Protein AF-A0A8S3XCN4-F1 (afdb_monomer)

Radius of gyration: 28.78 Å; Cα contacts (8 Å, |Δi|>4): 29; chains: 1; bounding box: 57×19×89 Å

pLDDT: mean 78.99, std 8.7, range [54.0, 92.56]

Organism: Parnassius apollo (NCBI:txid110799)

Secondary structure (DSSP, 8-state):
-HHHHHHHHHHHHHHHHHHHHHHHHHHHHHHHHHHHHHHHHHHHHHHHHHHHHHHHHHHHHHHHHHHHHS-GGGS-HHHHHHHHHHHHHHTS----EETTTEE--HHHHHHHHHHHHHHHHHHHHTT-

Structure (mmCIF, N/CA/C/O backbone):
data_AF-A0A8S3XCN4-F1
#
_entry.id   AF-A0A8S3XCN4-F1
#
loop_
_atom_site.group_PDB
_atom_site.id
_atom_site.type_symbol
_atom_site.label_atom_id
_atom_site.label_alt_id
_atom_site.label_comp_id
_atom_site.label_asym_id
_atom_site.label_entity_id
_atom_site.label_seq_id
_atom_site.pdbx_PDB_ins_code
_atom_site.Cartn_x
_atom_site.Cartn_y
_atom_site.Cartn_z
_atom_site.occupancy
_atom_site.B_iso_or_equiv
_atom_site.auth_seq_id
_atom_site.auth_comp_id
_atom_site.auth_asym_id
_atom_site.auth_atom_id
_atom_site.pdbx_PDB_model_num
ATOM 1 N N . MET A 1 1 ? 19.667 -7.696 -53.630 1.00 67.88 1 MET A N 1
ATOM 2 C CA . MET A 1 1 ? 20.561 -8.521 -52.783 1.00 67.88 1 MET A CA 1
ATOM 3 C C . MET A 1 1 ? 21.459 -7.719 -51.824 1.00 67.88 1 MET A C 1
ATOM 5 O O . MET A 1 1 ? 21.141 -7.677 -50.645 1.00 67.88 1 MET A O 1
ATOM 9 N N . ARG A 1 2 ? 22.541 -7.030 -52.249 1.00 77.81 2 ARG A N 1
ATOM 10 C CA . ARG A 1 2 ? 23.407 -6.259 -51.307 1.00 77.81 2 ARG A CA 1
ATOM 11 C C . ARG A 1 2 ? 22.731 -5.029 -50.678 1.00 77.81 2 ARG A C 1
ATOM 13 O O . ARG A 1 2 ? 23.085 -4.648 -49.566 1.00 77.81 2 ARG A O 1
ATOM 20 N N . SER A 1 3 ? 21.808 -4.383 -51.389 1.00 84.94 3 SER A N 1
ATOM 21 C CA . SER A 1 3 ? 21.025 -3.242 -50.890 1.00 84.94 3 SER A CA 1
ATOM 22 C C . SER A 1 3 ? 19.989 -3.677 -49.849 1.00 84.94 3 SER A C 1
ATOM 24 O O . SER A 1 3 ? 19.935 -3.096 -48.772 1.00 84.94 3 SER A O 1
ATOM 26 N N . GLU A 1 4 ? 19.246 -4.747 -50.132 1.00 89.00 4 GLU A N 1
ATOM 27 C CA . GLU A 1 4 ? 18.243 -5.333 -49.227 1.00 89.00 4 GLU A CA 1
ATOM 28 C C . GLU A 1 4 ? 18.867 -5.827 -47.921 1.00 89.00 4 GLU A C 1
ATOM 30 O O . GLU A 1 4 ? 18.367 -5.510 -46.846 1.00 89.00 4 GLU A O 1
ATOM 35 N N . PHE A 1 5 ? 20.015 -6.509 -47.991 1.00 91.38 5 PHE A N 1
ATOM 36 C CA . PHE A 1 5 ? 20.750 -6.924 -46.794 1.00 91.38 5 PHE A CA 1
ATOM 37 C C . PHE A 1 5 ? 21.156 -5.722 -45.926 1.00 91.38 5 PHE A C 1
ATOM 39 O O . PHE A 1 5 ? 21.030 -5.749 -44.704 1.00 91.38 5 PHE A O 1
ATOM 46 N N . ARG A 1 6 ? 21.587 -4.623 -46.557 1.00 90.38 6 ARG A N 1
ATOM 47 C CA . ARG A 1 6 ? 21.986 -3.399 -45.852 1.00 90.38 6 ARG A CA 1
ATOM 48 C C . ARG A 1 6 ? 20.803 -2.723 -45.152 1.00 90.38 6 ARG A C 1
ATOM 50 O O . ARG A 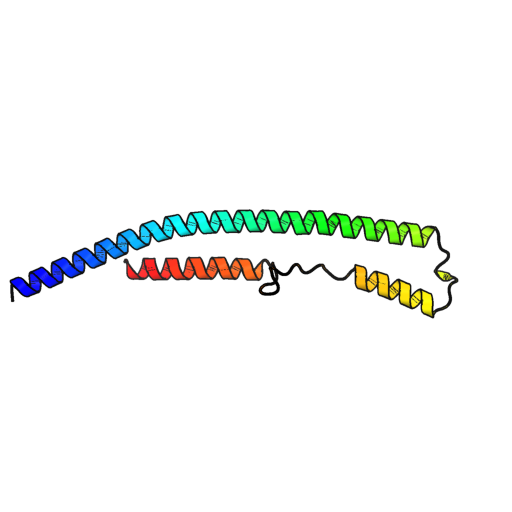1 6 ? 20.979 -2.191 -44.060 1.00 90.38 6 ARG A O 1
ATOM 57 N N . GLU A 1 7 ? 19.614 -2.765 -45.749 1.00 92.56 7 GLU A N 1
ATOM 58 C CA . GLU A 1 7 ? 18.389 -2.245 -45.132 1.00 92.56 7 GLU A CA 1
ATOM 59 C C . GLU A 1 7 ? 17.904 -3.119 -43.969 1.00 92.56 7 GLU A C 1
ATOM 61 O O . GLU A 1 7 ? 17.528 -2.581 -42.928 1.00 92.56 7 GLU A O 1
ATOM 66 N N . ILE A 1 8 ? 18.007 -4.449 -44.077 1.00 91.50 8 ILE A N 1
ATOM 67 C CA . ILE A 1 8 ? 17.706 -5.371 -42.968 1.00 91.50 8 ILE A CA 1
ATOM 68 C C . ILE A 1 8 ? 18.630 -5.093 -41.777 1.00 91.50 8 ILE A C 1
ATOM 70 O O . ILE A 1 8 ? 18.155 -4.921 -40.655 1.00 91.50 8 ILE A O 1
ATOM 74 N N . VAL A 1 9 ? 19.937 -4.958 -42.020 1.00 92.31 9 VAL A N 1
ATOM 75 C CA . VAL A 1 9 ? 20.923 -4.667 -40.968 1.00 92.31 9 VAL A CA 1
ATOM 76 C C . VAL A 1 9 ? 20.675 -3.296 -40.328 1.00 92.31 9 VAL A C 1
ATOM 78 O O . VAL A 1 9 ? 20.698 -3.180 -39.104 1.00 92.31 9 VAL A O 1
ATOM 81 N N . LYS A 1 10 ? 20.363 -2.253 -41.113 1.00 92.50 10 LYS A N 1
ATOM 82 C CA . LYS A 1 10 ? 19.981 -0.940 -40.559 1.00 92.50 10 LYS A CA 1
ATOM 83 C C . LYS A 1 10 ? 18.718 -1.022 -39.708 1.00 92.50 10 LYS A C 1
ATOM 85 O O . LYS A 1 10 ? 18.657 -0.385 -38.658 1.00 92.50 10 LYS A O 1
ATOM 90 N N . LYS A 1 11 ? 17.710 -1.777 -40.150 1.00 91.56 11 LYS A N 1
ATOM 91 C CA . LYS A 1 11 ? 16.454 -1.954 -39.415 1.00 91.56 11 LYS A CA 1
ATOM 92 C C . LYS A 1 11 ? 16.693 -2.689 -38.097 1.00 91.56 11 LYS A C 1
ATOM 94 O O . LYS A 1 11 ? 16.207 -2.238 -37.067 1.00 91.56 11 LYS A O 1
ATOM 99 N N . HIS A 1 12 ? 17.508 -3.740 -38.116 1.00 89.69 12 HIS A N 1
ATOM 100 C CA . HIS A 1 12 ? 17.886 -4.491 -36.923 1.00 89.69 12 HIS A CA 1
ATOM 101 C C . HIS A 1 12 ? 18.688 -3.629 -35.933 1.00 89.69 12 HIS A C 1
ATOM 103 O O . HIS A 1 12 ? 18.348 -3.569 -34.756 1.00 89.69 12 HIS A O 1
ATOM 109 N N . MET A 1 13 ? 19.664 -2.845 -36.411 1.00 85.62 13 MET A N 1
ATOM 110 C CA . MET A 1 13 ? 20.398 -1.894 -35.564 1.00 85.62 13 MET A CA 1
ATOM 111 C C . MET A 1 13 ? 19.495 -0.807 -34.958 1.00 85.62 13 MET A C 1
ATOM 113 O O . MET A 1 13 ? 19.696 -0.417 -33.809 1.00 85.62 13 MET A O 1
ATOM 117 N N . ARG A 1 14 ? 18.485 -0.321 -35.697 1.00 89.19 14 ARG A N 1
ATOM 118 C CA . ARG A 1 14 ? 17.493 0.631 -35.163 1.00 89.19 14 ARG A CA 1
ATOM 119 C C . ARG A 1 14 ? 16.617 -0.003 -34.084 1.00 89.19 14 ARG A C 1
ATOM 121 O O . ARG A 1 14 ? 16.384 0.636 -33.066 1.00 89.19 14 ARG A O 1
ATOM 128 N N . LEU A 1 15 ? 16.168 -1.243 -34.285 1.00 86.50 15 LEU A N 1
ATOM 129 C CA . LEU A 1 15 ? 15.378 -1.978 -33.294 1.00 86.50 15 LEU A CA 1
ATOM 130 C C . LEU A 1 15 ? 16.177 -2.222 -32.012 1.00 86.50 15 LEU A C 1
ATOM 132 O O . LEU A 1 15 ? 15.686 -1.895 -30.937 1.00 86.50 15 LEU A O 1
ATOM 136 N N . MET A 1 16 ? 17.428 -2.680 -32.120 1.00 85.69 16 MET A N 1
ATOM 137 C CA . MET A 1 16 ? 18.294 -2.863 -30.950 1.00 85.69 16 MET A CA 1
ATOM 138 C C . MET A 1 16 ? 18.542 -1.553 -30.199 1.00 85.69 16 MET A C 1
ATOM 140 O O . MET A 1 16 ? 18.515 -1.525 -28.971 1.00 85.69 16 MET A O 1
ATOM 144 N N . ARG A 1 17 ? 18.750 -0.442 -30.919 1.00 86.44 17 ARG A N 1
ATOM 145 C CA . ARG A 1 17 ? 18.907 0.876 -30.293 1.00 86.44 17 ARG A CA 1
ATOM 146 C C . ARG A 1 17 ? 17.639 1.306 -29.551 1.00 86.44 17 ARG A C 1
ATOM 148 O O . ARG A 1 17 ? 17.745 1.758 -28.418 1.00 86.44 17 ARG A O 1
ATOM 155 N N . ASN A 1 18 ? 16.466 1.153 -30.163 1.00 85.44 18 ASN A N 1
ATOM 156 C CA . ASN A 1 18 ? 15.195 1.501 -29.526 1.00 85.44 18 ASN A CA 1
ATOM 157 C C . ASN A 1 18 ? 14.914 0.622 -28.299 1.00 85.44 18 ASN A C 1
ATOM 159 O O . ASN A 1 18 ? 14.456 1.143 -27.291 1.00 85.44 18 ASN A O 1
ATOM 163 N N . SER A 1 19 ? 15.237 -0.673 -28.365 1.00 84.06 19 SER A N 1
ATOM 164 C CA . SER A 1 19 ? 15.081 -1.614 -27.249 1.00 84.06 19 SER A CA 1
ATOM 165 C C . SER A 1 19 ? 15.936 -1.214 -26.042 1.00 84.06 19 SER A C 1
ATOM 167 O O . SER A 1 19 ? 15.434 -1.087 -24.929 1.00 84.06 19 SER A O 1
ATOM 169 N N . LYS A 1 20 ? 17.212 -0.873 -26.277 1.00 83.38 20 LYS A N 1
ATOM 170 C CA . LYS A 1 20 ? 18.107 -0.378 -25.219 1.00 83.38 20 LYS A CA 1
ATOM 171 C C . LYS A 1 20 ? 17.613 0.923 -24.591 1.00 83.38 20 LYS A C 1
ATOM 173 O O . LYS A 1 20 ? 17.633 1.050 -23.374 1.00 83.38 20 LYS A O 1
ATOM 178 N N . GLN A 1 21 ? 17.145 1.875 -25.403 1.00 86.75 21 GLN A N 1
ATOM 179 C CA . GLN A 1 21 ? 16.581 3.124 -24.877 1.00 86.75 21 GLN A CA 1
ATOM 180 C C . GLN A 1 21 ? 15.305 2.881 -24.061 1.00 86.75 21 GLN A C 1
ATOM 182 O O . GLN A 1 21 ? 15.116 3.526 -23.035 1.00 86.75 21 GLN A O 1
ATOM 187 N N . LEU A 1 22 ? 14.453 1.946 -24.490 1.00 84.62 22 LEU A N 1
ATOM 188 C CA . LEU A 1 22 ? 13.253 1.556 -23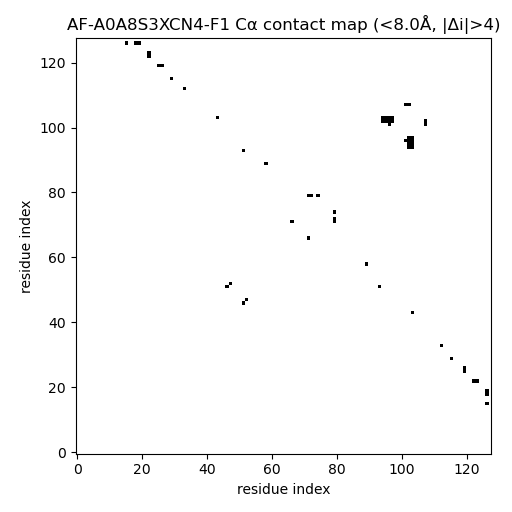.754 1.00 84.62 22 LEU A CA 1
ATOM 189 C C . LEU A 1 22 ? 13.606 0.966 -22.380 1.00 84.62 22 LEU A C 1
ATOM 191 O O . LEU A 1 22 ? 12.992 1.356 -21.393 1.00 84.62 22 LEU A O 1
ATOM 195 N N . SER A 1 23 ? 14.615 0.088 -22.311 1.00 82.12 23 SER A N 1
ATOM 196 C CA . SER A 1 23 ? 15.067 -0.531 -21.055 1.00 82.12 23 SER A CA 1
ATOM 197 C C . SER A 1 23 ? 15.532 0.510 -20.038 1.00 82.12 23 SER A C 1
ATOM 199 O O . SER A 1 23 ? 15.068 0.510 -18.903 1.00 82.12 23 SER A O 1
ATOM 201 N N . THR A 1 24 ? 16.375 1.459 -20.458 1.00 83.75 24 THR A N 1
ATOM 202 C CA . THR A 1 24 ? 16.878 2.520 -19.569 1.00 83.75 24 THR A CA 1
ATOM 203 C C . THR A 1 24 ? 15.751 3.407 -19.037 1.00 83.75 24 THR A C 1
ATOM 205 O O . THR A 1 24 ? 15.708 3.707 -17.848 1.00 83.75 24 THR A O 1
ATOM 208 N N . ILE A 1 25 ? 14.797 3.791 -19.894 1.00 86.12 25 ILE A N 1
ATOM 209 C CA . ILE A 1 25 ? 13.638 4.592 -19.470 1.00 86.12 25 ILE A CA 1
ATOM 210 C C . ILE A 1 25 ? 12.769 3.805 -18.480 1.00 86.12 25 ILE A C 1
ATOM 212 O O . ILE A 1 25 ? 12.258 4.373 -17.515 1.00 86.12 25 ILE A O 1
ATOM 216 N N . PHE A 1 26 ? 12.593 2.502 -18.709 1.00 83.44 26 PHE A N 1
ATOM 217 C CA . PHE A 1 26 ? 11.783 1.656 -17.841 1.00 83.44 26 PHE A CA 1
ATOM 218 C C . PHE A 1 26 ? 12.420 1.470 -16.458 1.00 83.44 26 PHE A C 1
ATOM 220 O O . PHE A 1 26 ? 11.704 1.516 -15.462 1.00 83.44 26 PHE A O 1
ATOM 227 N N . GLU A 1 27 ? 13.744 1.321 -16.374 1.00 82.88 27 GLU A N 1
ATOM 228 C CA . GLU A 1 27 ? 14.479 1.255 -15.102 1.00 82.88 27 GLU A CA 1
ATOM 229 C C . GLU A 1 27 ? 14.302 2.530 -14.266 1.00 82.88 27 GLU A C 1
ATOM 231 O O . GLU A 1 27 ? 13.951 2.455 -13.086 1.00 82.88 27 GLU A O 1
ATOM 236 N N . GLU A 1 28 ? 14.478 3.706 -14.877 1.00 85.81 28 GLU A N 1
ATOM 237 C CA . GLU A 1 28 ? 14.279 4.996 -14.202 1.00 85.81 28 GLU A CA 1
ATOM 238 C C . GLU A 1 28 ? 12.829 5.168 -13.730 1.00 85.81 28 GLU A C 1
ATOM 240 O O . GLU A 1 28 ? 12.576 5.546 -12.582 1.00 85.81 28 GLU A O 1
ATOM 245 N N . PHE A 1 29 ? 11.862 4.836 -14.589 1.00 85.62 29 PHE A N 1
ATOM 246 C CA . PHE A 1 29 ? 10.443 4.897 -14.253 1.00 85.62 29 PHE A CA 1
ATOM 247 C C . PHE A 1 29 ? 10.075 3.932 -13.119 1.00 85.62 29 PHE A C 1
ATOM 249 O O . PHE A 1 29 ? 9.357 4.319 -12.199 1.00 85.62 29 PHE A O 1
ATOM 256 N N . PHE A 1 30 ? 10.598 2.703 -13.140 1.00 83.81 30 PHE A N 1
ATOM 257 C CA . PHE A 1 30 ? 10.353 1.700 -12.105 1.00 83.81 30 PHE A CA 1
ATOM 258 C C . PHE A 1 30 ? 10.880 2.153 -10.740 1.00 83.81 30 PHE A C 1
ATOM 260 O O . PHE A 1 30 ? 10.192 1.985 -9.733 1.00 83.81 30 PHE A O 1
ATOM 267 N N . LEU A 1 31 ? 12.061 2.779 -10.691 1.00 83.31 31 LEU A N 1
ATOM 268 C CA . LEU A 1 31 ? 12.610 3.346 -9.455 1.00 83.31 31 LEU A CA 1
ATOM 269 C C . LEU A 1 31 ? 11.730 4.473 -8.904 1.00 83.31 31 LEU A C 1
ATOM 271 O O . LEU A 1 31 ? 11.409 4.475 -7.714 1.00 83.31 31 LEU A O 1
ATOM 275 N N . ILE A 1 32 ? 11.301 5.401 -9.765 1.00 86.81 32 ILE A N 1
ATOM 276 C CA . ILE A 1 32 ? 10.416 6.507 -9.374 1.00 86.81 32 ILE A CA 1
ATOM 277 C C . ILE A 1 32 ? 9.066 5.967 -8.891 1.00 86.81 32 ILE A C 1
ATOM 279 O O . ILE A 1 32 ? 8.561 6.407 -7.859 1.00 86.81 32 ILE A O 1
ATOM 283 N N . GLN A 1 33 ? 8.500 4.986 -9.595 1.00 82.94 33 GLN A N 1
ATOM 284 C CA . GLN A 1 33 ? 7.245 4.347 -9.218 1.00 82.94 33 GLN A CA 1
ATOM 285 C C . GLN A 1 33 ? 7.373 3.611 -7.880 1.00 82.94 33 GLN A C 1
ATOM 287 O O . GLN A 1 33 ? 6.516 3.775 -7.017 1.00 82.94 33 GLN A O 1
ATOM 292 N N . ASN A 1 34 ? 8.441 2.839 -7.665 1.00 82.62 34 ASN A N 1
ATOM 293 C CA . ASN A 1 34 ? 8.662 2.123 -6.409 1.00 82.62 34 ASN A CA 1
ATOM 294 C C . ASN A 1 34 ? 8.822 3.096 -5.228 1.00 82.62 34 ASN A C 1
ATOM 296 O O . ASN A 1 34 ? 8.217 2.901 -4.173 1.00 82.62 34 ASN A O 1
ATOM 300 N N . LEU A 1 35 ? 9.556 4.197 -5.423 1.00 86.56 35 LEU A N 1
ATOM 301 C CA . LEU A 1 35 ? 9.679 5.251 -4.418 1.00 86.56 35 LEU A CA 1
ATOM 302 C C . LEU A 1 35 ? 8.322 5.905 -4.115 1.00 86.56 35 LEU A C 1
ATOM 304 O O . LEU A 1 35 ? 7.961 6.038 -2.948 1.00 86.56 35 LEU A O 1
ATOM 308 N N . ALA A 1 36 ? 7.555 6.271 -5.146 1.00 85.06 36 ALA A N 1
ATOM 309 C CA . ALA A 1 36 ? 6.241 6.889 -4.989 1.00 85.06 36 ALA A CA 1
ATOM 310 C C . ALA A 1 36 ? 5.265 5.976 -4.230 1.00 85.06 36 ALA A C 1
ATOM 312 O O . ALA A 1 36 ? 4.644 6.412 -3.261 1.00 85.06 36 ALA A O 1
ATOM 313 N N . VAL A 1 37 ? 5.189 4.696 -4.607 1.00 82.00 37 VAL A N 1
ATOM 314 C CA . VAL A 1 37 ? 4.313 3.718 -3.944 1.00 82.00 37 VAL A CA 1
ATOM 315 C C . VAL A 1 37 ? 4.789 3.435 -2.513 1.00 82.00 37 VAL A C 1
ATOM 317 O O . VAL A 1 37 ? 3.966 3.298 -1.610 1.00 82.00 37 VAL A O 1
ATOM 320 N N . SER A 1 38 ? 6.101 3.405 -2.261 1.00 83.38 38 SER A N 1
ATOM 321 C CA . SER A 1 38 ? 6.648 3.259 -0.904 1.00 83.38 38 SER A CA 1
ATOM 322 C C . SER A 1 38 ? 6.274 4.442 -0.003 1.00 83.38 38 SER A C 1
ATOM 324 O O . SER A 1 38 ? 5.897 4.247 1.152 1.00 83.38 38 SER A O 1
ATOM 326 N N . VAL A 1 39 ? 6.326 5.671 -0.524 1.00 87.00 39 VAL A N 1
ATOM 327 C CA . VAL A 1 39 ? 5.890 6.872 0.205 1.00 87.00 39 VAL A CA 1
ATOM 328 C C . VAL A 1 39 ? 4.383 6.830 0.471 1.00 87.00 39 VAL A C 1
ATOM 330 O O . VAL A 1 39 ? 3.962 7.074 1.601 1.00 87.00 39 VAL A O 1
ATOM 333 N N . GLU A 1 40 ? 3.572 6.461 -0.522 1.00 80.75 40 GLU A N 1
ATOM 334 C CA . GLU A 1 40 ? 2.120 6.303 -0.369 1.00 80.75 40 GLU A CA 1
ATOM 335 C C . GLU A 1 40 ? 1.766 5.237 0.681 1.00 80.75 40 GLU A C 1
ATOM 337 O O . GLU A 1 40 ? 0.888 5.448 1.519 1.00 80.75 40 GLU A O 1
ATOM 342 N N . MET A 1 41 ? 2.497 4.120 0.707 1.00 76.75 41 MET A N 1
ATOM 343 C CA . MET A 1 41 ? 2.364 3.082 1.732 1.00 76.75 41 MET A CA 1
ATOM 344 C C . MET A 1 41 ? 2.687 3.600 3.130 1.00 76.75 41 MET A C 1
ATOM 346 O O . MET A 1 41 ? 1.927 3.341 4.060 1.00 76.75 41 MET A O 1
ATOM 350 N N . CYS A 1 42 ? 3.781 4.345 3.292 1.00 81.94 42 CYS A N 1
ATOM 351 C CA . CYS A 1 42 ? 4.131 4.952 4.574 1.00 81.94 42 CYS A CA 1
ATOM 352 C C . CYS A 1 42 ? 3.044 5.926 5.047 1.00 81.94 42 CYS A C 1
ATOM 354 O O . CYS A 1 42 ? 2.677 5.909 6.220 1.00 81.94 42 CYS A O 1
ATOM 356 N N . LEU A 1 43 ? 2.482 6.730 4.141 1.00 82.06 43 LEU A N 1
ATOM 357 C CA . LEU A 1 43 ? 1.384 7.646 4.456 1.00 82.06 43 LEU A CA 1
ATOM 358 C C . LEU A 1 43 ? 0.103 6.896 4.845 1.00 82.06 43 LEU A C 1
ATOM 360 O O . LEU A 1 43 ? -0.518 7.243 5.848 1.00 82.06 43 LEU A O 1
ATOM 364 N N . ASN A 1 44 ? -0.263 5.838 4.118 1.00 76.25 44 ASN A N 1
ATOM 365 C CA . ASN A 1 44 ? -1.402 4.985 4.466 1.00 76.25 44 ASN A CA 1
ATOM 366 C C . ASN A 1 44 ? -1.201 4.274 5.808 1.00 76.25 44 ASN A C 1
ATOM 368 O O . ASN A 1 44 ? -2.123 4.223 6.620 1.00 76.25 44 ASN A O 1
ATOM 372 N N . ALA A 1 45 ? 0.001 3.757 6.072 1.00 79.25 45 ALA A N 1
ATOM 373 C CA . ALA A 1 45 ? 0.338 3.124 7.340 1.00 79.25 45 ALA A CA 1
ATOM 374 C C . ALA A 1 45 ? 0.211 4.120 8.497 1.00 79.25 45 ALA A C 1
ATOM 376 O O . ALA A 1 45 ? -0.432 3.801 9.491 1.00 79.25 45 ALA A O 1
ATOM 377 N N . MET A 1 46 ? 0.746 5.336 8.340 1.00 78.88 46 MET A N 1
ATOM 378 C CA . MET A 1 46 ? 0.614 6.410 9.328 1.00 78.88 46 MET A CA 1
ATOM 379 C C . MET A 1 46 ? -0.844 6.828 9.533 1.00 78.88 46 MET A C 1
ATOM 381 O O . MET A 1 46 ? -1.269 7.021 10.666 1.00 78.88 46 MET A O 1
ATOM 385 N N . MET A 1 47 ? -1.640 6.933 8.467 1.00 77.94 47 MET A N 1
ATOM 386 C CA . MET A 1 47 ? -3.058 7.280 8.576 1.00 77.94 47 MET A CA 1
ATOM 387 C C . MET A 1 47 ? -3.841 6.204 9.340 1.00 77.94 47 MET A C 1
ATOM 389 O O . MET A 1 47 ? -4.593 6.529 10.255 1.00 77.94 47 MET A O 1
ATOM 393 N N . VAL A 1 48 ? -3.644 4.923 9.012 1.00 74.50 48 VAL A N 1
ATOM 394 C CA . VAL A 1 48 ? -4.325 3.803 9.682 1.00 74.50 48 VAL A CA 1
ATOM 395 C C . VAL A 1 48 ? -3.892 3.676 11.138 1.00 74.50 48 VAL A C 1
ATOM 397 O O . VAL A 1 48 ? -4.738 3.429 11.996 1.00 74.50 48 VAL A O 1
ATOM 400 N N . THR A 1 49 ? -2.600 3.829 11.439 1.00 72.06 49 THR A N 1
ATOM 401 C CA . THR A 1 49 ? -2.115 3.730 12.818 1.00 72.06 49 THR A CA 1
ATOM 402 C C . THR A 1 49 ? -2.568 4.920 13.642 1.00 72.06 49 THR A C 1
ATOM 404 O O . THR A 1 49 ? -3.143 4.688 14.691 1.00 72.06 49 THR A O 1
ATOM 407 N N . MET A 1 50 ? -2.405 6.160 13.179 1.00 73.00 50 MET A N 1
ATOM 408 C CA . MET A 1 50 ? -2.779 7.352 13.949 1.00 73.00 50 MET A CA 1
ATOM 409 C C . MET A 1 50 ? -4.295 7.443 14.155 1.00 73.00 50 MET A C 1
ATOM 411 O O . MET A 1 50 ? -4.758 7.466 15.293 1.00 73.00 50 MET A O 1
ATOM 415 N N . VAL A 1 51 ? -5.086 7.393 13.074 1.00 72.88 51 VAL A N 1
ATOM 416 C CA . VAL A 1 51 ? -6.557 7.483 13.160 1.00 72.88 51 VAL A CA 1
ATOM 417 C C . VAL A 1 51 ? -7.137 6.258 13.866 1.00 72.88 51 VAL A C 1
ATOM 419 O O . VAL A 1 51 ? -8.060 6.370 14.672 1.00 72.88 51 VAL A O 1
ATOM 422 N N . GLY A 1 52 ? -6.583 5.073 13.592 1.00 69.38 52 GLY A N 1
ATOM 423 C CA . GLY A 1 52 ? -7.030 3.830 14.207 1.00 69.38 52 GLY A CA 1
ATOM 424 C C . GLY A 1 52 ? -6.690 3.732 15.694 1.00 69.38 52 GLY A C 1
ATOM 425 O O . GLY A 1 52 ? -7.480 3.149 16.438 1.00 69.38 52 GLY A O 1
ATOM 426 N N . LEU A 1 53 ? -5.555 4.285 16.144 1.00 67.44 53 LEU A N 1
ATOM 427 C CA . LEU A 1 53 ? -5.226 4.343 17.569 1.00 67.44 53 LEU A CA 1
ATOM 428 C C . LEU A 1 53 ? -6.154 5.325 18.276 1.00 67.44 53 LEU A C 1
ATOM 430 O O . LEU A 1 53 ? -6.800 4.922 19.235 1.00 67.44 53 LEU A O 1
ATOM 434 N N . GLU A 1 54 ? -6.269 6.555 17.766 1.00 70.69 54 GLU A N 1
ATOM 435 C CA . GLU A 1 54 ? -7.077 7.615 18.381 1.00 70.69 54 GLU A CA 1
ATOM 436 C C . GLU A 1 54 ? -8.547 7.213 18.509 1.00 70.69 54 GLU A C 1
ATOM 438 O O . GLU A 1 54 ? -9.144 7.369 19.574 1.00 70.69 54 GLU A O 1
ATOM 443 N N . GLN A 1 55 ? -9.137 6.627 17.462 1.00 70.94 55 GLN A N 1
ATOM 444 C CA . GLN A 1 55 ? -10.518 6.153 17.536 1.00 70.94 55 GLN A CA 1
ATOM 445 C C . GLN A 1 55 ? -10.686 5.034 18.558 1.00 70.94 55 GLN A C 1
ATOM 447 O O . GLN A 1 55 ? -11.656 5.051 19.311 1.00 70.94 55 GLN A O 1
ATOM 452 N N . LYS A 1 56 ? -9.760 4.068 18.611 1.00 68.12 56 LYS A N 1
ATOM 453 C CA . LYS A 1 56 ? -9.841 2.958 19.569 1.00 68.12 56 LYS A CA 1
ATOM 454 C C . LYS A 1 56 ? -9.648 3.424 21.005 1.00 68.12 56 LYS A C 1
ATOM 456 O O . LYS A 1 56 ? -10.369 2.947 21.878 1.00 68.12 56 LYS A O 1
ATOM 461 N N . THR A 1 57 ? -8.703 4.328 21.256 1.00 75.06 57 THR A N 1
ATOM 462 C CA . THR A 1 57 ? -8.454 4.865 22.597 1.00 75.06 57 THR A CA 1
ATOM 463 C C . THR A 1 57 ? -9.632 5.707 23.062 1.00 75.06 57 THR A C 1
ATOM 465 O O . THR A 1 57 ? -10.139 5.447 24.147 1.00 75.06 57 THR A O 1
ATOM 468 N N . LEU A 1 58 ? -10.154 6.607 22.219 1.00 77.12 58 LEU A N 1
ATOM 469 C CA . LEU A 1 58 ? -11.32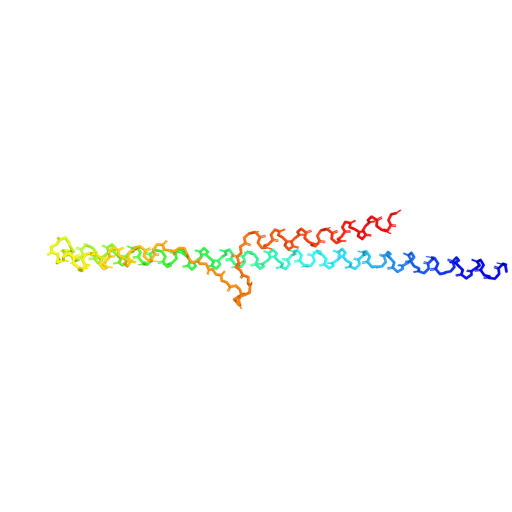1 7.431 22.552 1.00 77.12 58 LEU A CA 1
ATOM 470 C C . LEU A 1 58 ? -12.577 6.588 22.800 1.00 77.12 58 LEU A C 1
ATOM 472 O O . LEU A 1 58 ? -13.271 6.807 23.788 1.00 77.12 58 LEU A O 1
ATOM 476 N N . LEU A 1 59 ? -12.872 5.599 21.947 1.00 78.06 59 LEU A N 1
ATOM 477 C CA . LEU A 1 59 ? -14.011 4.697 22.164 1.00 78.06 59 LEU A CA 1
ATOM 478 C C . LEU A 1 59 ? -13.849 3.874 23.441 1.00 78.06 59 LEU A C 1
ATOM 480 O O . LEU A 1 59 ? -14.805 3.739 24.197 1.00 78.06 59 LEU A O 1
ATOM 484 N N . SER A 1 60 ? -12.657 3.324 23.686 1.00 76.00 60 SER A N 1
ATOM 485 C CA . SER A 1 60 ? -12.382 2.549 24.896 1.00 76.00 60 SER A CA 1
ATOM 486 C C . SER A 1 60 ? -12.543 3.399 26.152 1.00 76.00 60 SER A C 1
ATOM 488 O O . SER A 1 60 ? -13.116 2.927 27.128 1.00 76.00 60 SER A O 1
ATOM 490 N N . GLU A 1 61 ? -12.048 4.633 26.134 1.00 81.69 61 GLU A N 1
ATOM 491 C CA . GLU A 1 61 ? -12.131 5.562 27.258 1.00 81.69 61 GLU A CA 1
ATOM 492 C C . GLU A 1 61 ? -13.577 6.004 27.505 1.00 81.69 61 GLU A C 1
ATOM 494 O O . GLU A 1 61 ? -14.050 5.923 28.633 1.00 81.69 61 GLU A O 1
ATOM 499 N N . LEU A 1 62 ? -14.330 6.342 26.453 1.00 79.06 62 LEU A N 1
ATOM 500 C CA . LEU A 1 62 ? -15.755 6.676 26.553 1.00 79.06 62 LEU A CA 1
ATOM 501 C C . LEU A 1 62 ? -16.595 5.504 27.071 1.00 79.06 62 LEU A C 1
ATOM 503 O O . LEU A 1 62 ? -17.444 5.700 27.938 1.00 79.06 62 LEU A O 1
ATOM 507 N N . ILE A 1 63 ? -16.362 4.287 26.570 1.00 79.50 63 ILE A N 1
ATOM 508 C CA . ILE A 1 63 ? -17.073 3.086 27.029 1.00 79.50 63 ILE A CA 1
ATOM 509 C C . ILE A 1 63 ? -16.697 2.768 28.479 1.00 79.50 63 ILE A C 1
ATOM 511 O O . ILE A 1 63 ? -17.581 2.442 29.267 1.00 79.50 63 ILE A O 1
ATOM 515 N N . ALA A 1 64 ? -15.418 2.879 28.852 1.00 78.25 64 ALA A N 1
ATOM 516 C CA . ALA A 1 64 ? -14.965 2.650 30.222 1.00 78.25 64 ALA A CA 1
ATOM 517 C C . ALA A 1 64 ? -15.567 3.672 31.194 1.00 78.25 64 ALA A C 1
ATOM 519 O O . ALA A 1 64 ? -16.068 3.288 32.249 1.00 78.25 64 ALA A O 1
ATOM 520 N N . ASN A 1 65 ? -15.580 4.952 30.817 1.00 80.25 65 ASN A N 1
ATOM 521 C CA . ASN A 1 65 ? -16.129 6.018 31.646 1.00 80.25 65 ASN A CA 1
ATOM 522 C C . ASN A 1 65 ? -17.655 5.888 31.778 1.00 80.25 65 ASN A C 1
ATOM 524 O O . ASN A 1 65 ? -18.188 5.934 32.882 1.00 80.25 65 ASN A O 1
ATOM 528 N N . ALA A 1 66 ? -18.357 5.592 30.678 1.00 77.88 66 ALA A N 1
ATOM 529 C CA . ALA A 1 66 ? -19.790 5.313 30.707 1.00 77.88 66 ALA A CA 1
ATOM 530 C C . ALA A 1 66 ? -20.121 4.068 31.545 1.00 77.88 66 ALA A C 1
ATOM 532 O O . ALA A 1 66 ? -21.081 4.090 32.310 1.00 77.88 66 ALA A O 1
ATOM 533 N N . ALA A 1 67 ? -19.333 2.993 31.453 1.00 75.19 67 ALA A N 1
ATOM 534 C CA . ALA A 1 67 ? -19.524 1.787 32.261 1.00 75.19 67 ALA A CA 1
ATOM 535 C C . ALA A 1 67 ? -19.245 2.016 33.756 1.00 75.19 67 ALA A C 1
ATOM 537 O O . ALA A 1 67 ? -19.834 1.328 34.587 1.00 75.19 67 ALA A O 1
ATOM 538 N N . TYR A 1 68 ? -18.362 2.961 34.095 1.00 76.44 68 TYR A N 1
ATOM 539 C CA . TYR A 1 68 ? -18.080 3.356 35.475 1.00 76.44 68 TYR A CA 1
ATOM 540 C C . TYR A 1 68 ? -19.189 4.244 36.056 1.00 76.44 68 TYR A C 1
ATOM 542 O O . TYR A 1 68 ? -19.607 4.050 37.195 1.00 76.44 68 TYR A O 1
ATOM 550 N N . GLU A 1 69 ? -19.699 5.193 35.267 1.00 79.56 69 GLU A N 1
ATOM 551 C CA . GLU A 1 69 ? -20.739 6.136 35.695 1.00 79.56 69 GLU A CA 1
ATOM 552 C C . GLU A 1 69 ? -22.161 5.549 35.648 1.00 79.56 69 GLU A C 1
ATOM 554 O O . GLU A 1 69 ? -23.059 6.062 36.317 1.00 79.56 69 GLU A O 1
ATOM 559 N N . THR A 1 70 ? -22.395 4.467 34.896 1.00 76.44 70 THR A N 1
ATOM 560 C CA . THR A 1 70 ? -23.730 3.866 34.745 1.00 76.44 70 THR A CA 1
ATOM 561 C C . THR A 1 70 ? -23.830 2.469 35.352 1.00 76.44 70 THR A C 1
ATOM 563 O O . THR A 1 70 ? -23.010 1.587 35.114 1.00 76.44 70 THR A O 1
ATOM 566 N N . SER A 1 71 ? -24.909 2.208 36.097 1.00 81.06 71 SER A N 1
ATOM 567 C CA . SER A 1 71 ? -25.248 0.869 36.602 1.00 81.06 71 SER A CA 1
ATOM 568 C C . SER A 1 71 ? -25.872 -0.010 35.509 1.00 81.06 71 SER A C 1
ATOM 570 O O . SER A 1 71 ? -26.970 -0.536 35.683 1.00 81.06 71 SER A O 1
ATOM 572 N N . TRP A 1 72 ? -25.196 -0.165 34.368 1.00 76.31 72 TRP A N 1
ATOM 573 C CA . TRP A 1 72 ? -25.698 -0.875 33.181 1.00 76.31 72 TRP A CA 1
ATOM 574 C C . TRP A 1 72 ? -26.160 -2.317 33.471 1.00 76.31 72 TRP A C 1
ATOM 576 O O . TRP A 1 72 ? -27.056 -2.836 32.807 1.00 76.31 72 TRP A O 1
ATOM 586 N N . THR A 1 73 ? -25.624 -2.950 34.518 1.00 77.62 73 THR A N 1
ATOM 587 C CA . THR A 1 73 ? -26.037 -4.276 35.009 1.00 77.62 73 THR A CA 1
ATOM 588 C C . THR A 1 73 ? -27.457 -4.316 35.584 1.00 77.62 73 THR A C 1
ATOM 590 O O . THR A 1 73 ? -28.064 -5.383 35.615 1.00 77.62 73 THR A O 1
ATOM 593 N N . SER A 1 74 ? -28.006 -3.171 35.999 1.00 85.56 74 SER A N 1
ATOM 594 C CA . SER A 1 74 ? -29.377 -3.028 36.517 1.00 85.56 74 SER A CA 1
ATOM 595 C C . SER A 1 74 ? -30.410 -2.624 35.457 1.00 85.56 74 SER A C 1
ATOM 597 O O . SER A 1 74 ? -31.597 -2.525 35.762 1.00 85.56 74 SER A O 1
ATOM 599 N N . TRP A 1 75 ? -29.985 -2.388 34.213 1.00 84.94 75 TRP A N 1
ATOM 600 C CA . TRP A 1 75 ? -30.881 -2.004 33.121 1.00 84.94 75 TRP A CA 1
ATOM 601 C C . TRP A 1 75 ? -31.729 -3.175 32.604 1.00 84.94 75 TRP A C 1
ATOM 603 O O . TRP A 1 75 ? -31.331 -4.336 32.729 1.00 84.94 75 TRP A O 1
ATOM 613 N N . PRO A 1 76 ? -32.889 -2.894 31.979 1.00 88.94 76 PRO A N 1
ATOM 614 C CA . PRO A 1 76 ? -33.656 -3.910 31.270 1.00 88.94 76 PRO A CA 1
ATOM 615 C C . PRO A 1 76 ? -32.823 -4.578 30.164 1.00 88.94 76 PRO A C 1
ATOM 617 O O . PRO A 1 76 ? -31.971 -3.952 29.528 1.00 88.94 76 PRO A O 1
ATOM 620 N N . LEU A 1 77 ? -33.103 -5.864 29.926 1.00 85.50 77 LEU A N 1
ATOM 621 C CA . LEU A 1 77 ? -32.331 -6.738 29.030 1.00 85.50 77 LEU A CA 1
ATOM 622 C C . LEU A 1 77 ? -32.172 -6.189 27.605 1.00 85.50 77 LEU A C 1
ATOM 624 O O . LEU A 1 77 ? -31.172 -6.487 26.955 1.00 85.50 77 LEU A O 1
ATOM 628 N N . ASP A 1 78 ? -33.128 -5.403 27.115 1.00 85.81 78 ASP A N 1
ATOM 629 C CA . ASP A 1 78 ? -33.074 -4.844 25.763 1.00 85.81 78 ASP A CA 1
ATOM 630 C C . ASP A 1 78 ? -31.979 -3.772 25.630 1.00 85.81 78 ASP A C 1
ATOM 632 O O . ASP A 1 78 ? -31.153 -3.856 24.724 1.00 85.81 78 ASP A O 1
ATOM 636 N N . MET A 1 79 ? -31.842 -2.863 26.605 1.00 82.19 79 MET A N 1
ATOM 637 C CA . MET A 1 79 ? -30.767 -1.856 26.596 1.00 82.19 79 MET A CA 1
ATOM 638 C C . MET A 1 79 ? -29.376 -2.471 26.795 1.00 82.19 79 MET A C 1
ATOM 640 O O . MET A 1 79 ? -28.394 -1.984 26.234 1.00 82.19 79 MET A O 1
ATOM 644 N N . GLN A 1 80 ? -29.267 -3.556 27.569 1.00 83.44 80 GLN A N 1
ATOM 645 C CA . GLN A 1 80 ? -27.996 -4.276 27.719 1.00 83.44 80 GLN A CA 1
ATOM 646 C C . GLN A 1 80 ? -27.542 -4.909 26.399 1.00 83.44 80 GLN A C 1
ATOM 648 O O . GLN A 1 80 ? -26.350 -4.899 26.082 1.00 83.44 80 GLN A O 1
ATOM 653 N N . LYS A 1 81 ? -28.485 -5.440 25.610 1.00 84.12 81 LYS A N 1
ATOM 654 C CA . LYS A 1 81 ? -28.196 -5.986 24.279 1.00 84.12 81 LYS A CA 1
ATOM 655 C C . LYS A 1 81 ? -27.769 -4.894 23.306 1.00 84.12 81 LYS A C 1
ATOM 657 O O . LYS A 1 81 ? -26.811 -5.114 22.570 1.00 84.12 81 LYS A O 1
ATOM 662 N N . ASP A 1 82 ? -28.415 -3.731 23.339 1.00 82.62 82 ASP A N 1
ATOM 663 C CA . ASP A 1 82 ? -28.048 -2.595 22.487 1.00 82.62 82 ASP A CA 1
ATOM 664 C C . ASP A 1 82 ? -26.634 -2.087 22.795 1.00 82.62 82 ASP A C 1
ATOM 666 O O . ASP A 1 82 ? -25.838 -1.870 21.879 1.00 82.62 82 ASP A O 1
ATOM 670 N N . LEU A 1 83 ? -26.267 -1.991 24.078 1.00 82.25 83 LEU A N 1
ATOM 671 C CA . LEU A 1 83 ? -24.907 -1.639 24.497 1.00 82.25 83 LEU A CA 1
ATOM 672 C C . LEU A 1 83 ? -23.876 -2.676 24.021 1.00 82.25 83 LEU A C 1
ATOM 674 O O . LEU A 1 83 ? -22.824 -2.316 23.490 1.00 82.25 83 LEU A O 1
ATOM 678 N N . LEU A 1 84 ? -24.181 -3.970 24.161 1.00 81.69 84 LEU A N 1
ATOM 679 C CA . LEU A 1 84 ? -23.320 -5.049 23.670 1.00 81.69 84 LEU A CA 1
ATOM 680 C C . LEU A 1 84 ? -23.139 -4.975 22.145 1.00 81.69 84 LEU A C 1
ATOM 682 O O . LEU A 1 84 ? -22.042 -5.205 21.630 1.00 81.69 84 LEU A O 1
ATOM 686 N N . LEU A 1 85 ? -24.208 -4.644 21.421 1.00 82.69 85 LEU A N 1
ATOM 687 C CA . LEU A 1 85 ? -24.206 -4.502 19.971 1.00 82.69 85 LEU A CA 1
ATOM 688 C C . LEU A 1 85 ? -23.371 -3.290 19.540 1.00 82.69 85 LEU A C 1
ATOM 690 O O . LEU A 1 85 ? -22.560 -3.412 18.623 1.00 82.69 85 LEU A O 1
ATOM 694 N N . LEU A 1 86 ? -23.474 -2.166 20.252 1.00 80.19 86 LEU A N 1
ATOM 695 C CA . LEU A 1 86 ? -22.638 -0.983 20.041 1.00 80.19 86 LEU A CA 1
ATOM 696 C C . LEU A 1 86 ? -21.145 -1.305 20.223 1.00 80.19 86 LEU A C 1
ATOM 698 O O . LEU A 1 86 ? -20.338 -0.981 19.353 1.00 80.19 86 LEU A O 1
ATOM 702 N N . ILE A 1 87 ? -20.782 -2.013 21.301 1.00 78.94 87 ILE A N 1
ATOM 703 C CA . ILE A 1 87 ? -19.400 -2.454 21.560 1.00 78.94 87 ILE A CA 1
ATOM 704 C C . ILE A 1 87 ? -18.907 -3.375 20.434 1.00 78.94 87 ILE A C 1
ATOM 706 O O . ILE A 1 87 ? -17.804 -3.199 19.917 1.00 78.94 87 ILE A O 1
ATOM 710 N N . LYS A 1 88 ? -19.734 -4.335 20.004 1.00 79.50 88 LYS A N 1
ATOM 711 C CA . LYS A 1 88 ? -19.421 -5.251 18.893 1.00 79.50 88 LYS A CA 1
ATOM 712 C C . LYS A 1 88 ? -19.203 -4.515 17.570 1.00 79.50 88 LYS A C 1
ATOM 714 O O . LYS A 1 88 ? -18.302 -4.879 16.818 1.00 79.50 88 LYS A O 1
ATOM 719 N N . VAL A 1 89 ? -20.015 -3.500 17.274 1.00 75.94 89 VAL A N 1
ATOM 720 C CA . VAL A 1 89 ? -19.896 -2.690 16.053 1.00 75.94 89 VAL A CA 1
ATOM 721 C C . VAL A 1 89 ? -18.650 -1.806 16.103 1.00 75.94 89 VAL A C 1
ATOM 723 O O . VAL A 1 89 ? -17.928 -1.735 15.112 1.00 75.94 89 VAL A O 1
ATOM 726 N N . ALA A 1 90 ? -18.341 -1.206 17.254 1.00 69.19 90 ALA A N 1
ATOM 727 C CA . ALA A 1 90 ? -17.141 -0.392 17.452 1.00 69.19 90 ALA A CA 1
ATOM 728 C C . ALA A 1 90 ? -15.832 -1.196 17.353 1.00 69.19 90 ALA A C 1
ATOM 730 O O . ALA A 1 90 ? -14.796 -0.661 16.967 1.00 69.19 90 ALA A O 1
ATOM 731 N N . GLN A 1 91 ? -15.870 -2.494 17.665 1.00 70.31 91 GLN A N 1
ATOM 732 C CA . GLN A 1 91 ? -14.732 -3.404 17.494 1.00 70.31 91 GLN A CA 1
ATOM 733 C C . GLN A 1 91 ? -14.488 -3.819 16.035 1.00 70.31 91 GLN A C 1
ATOM 735 O O . GLN A 1 91 ? -13.490 -4.488 15.748 1.00 70.31 91 GLN A O 1
ATOM 740 N N . LYS A 1 92 ? -15.373 -3.456 15.098 1.00 68.12 92 LYS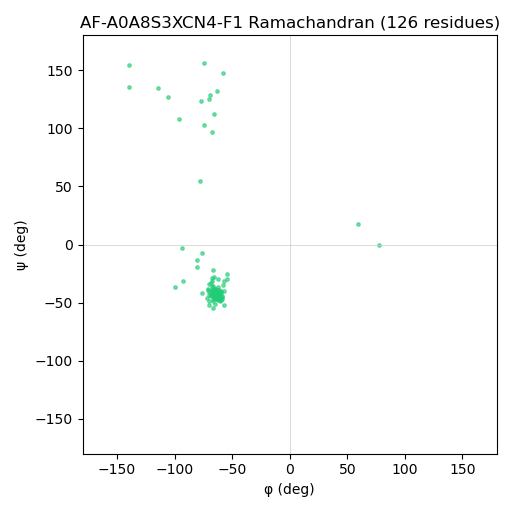 A N 1
ATOM 741 C CA . LYS A 1 92 ? -15.226 -3.828 13.691 1.00 68.12 92 LYS A CA 1
ATOM 742 C C . LYS A 1 92 ? -14.035 -3.073 13.076 1.00 68.12 92 LYS A C 1
ATOM 744 O O . LYS A 1 92 ? -13.956 -1.853 13.207 1.00 68.12 92 LYS A O 1
ATOM 749 N N . PRO A 1 93 ? -13.093 -3.765 12.410 1.00 58.41 93 PRO A N 1
ATOM 750 C CA . PRO A 1 93 ? -11.906 -3.121 11.860 1.00 58.41 93 PRO A CA 1
ATOM 751 C C . PRO A 1 93 ? -12.285 -2.105 10.776 1.00 58.41 93 PRO A C 1
ATOM 753 O O . PRO A 1 93 ? -13.062 -2.418 9.872 1.00 58.41 93 PRO A O 1
ATOM 756 N N . LEU A 1 94 ? -11.712 -0.900 10.859 1.00 58.97 94 LEU A N 1
ATOM 757 C CA . LEU A 1 94 ? -11.817 0.099 9.799 1.00 58.97 94 LEU A CA 1
ATOM 758 C C . LEU A 1 94 ? -11.093 -0.409 8.551 1.00 58.97 94 LEU A C 1
ATOM 760 O O . LEU A 1 94 ? -9.870 -0.532 8.534 1.00 58.97 94 LEU A O 1
ATOM 764 N N . SER A 1 95 ? -11.855 -0.698 7.501 1.00 55.53 95 SER A N 1
ATOM 765 C CA . SER A 1 95 ? -11.324 -0.984 6.172 1.00 55.53 95 SER A CA 1
ATOM 766 C C . SER A 1 95 ? -11.364 0.291 5.332 1.00 55.53 95 SER A C 1
ATOM 768 O O . SER A 1 95 ? -12.441 0.731 4.925 1.00 55.53 95 SER A O 1
ATOM 770 N N . LEU A 1 96 ? -10.201 0.883 5.067 1.00 60.44 96 LEU A N 1
ATOM 771 C CA . LEU A 1 96 ? -10.071 2.010 4.144 1.00 60.44 96 LEU A CA 1
ATOM 772 C C . LEU A 1 96 ? -10.128 1.504 2.695 1.00 60.44 96 LEU A C 1
ATOM 774 O O . LEU A 1 96 ? -9.353 0.639 2.280 1.00 60.44 96 LEU A O 1
ATOM 778 N N . SER A 1 97 ? -11.073 2.039 1.924 1.00 57.91 97 SER A N 1
ATOM 779 C CA . SER A 1 97 ? -11.180 1.810 0.483 1.00 57.91 97 SER A CA 1
ATOM 780 C C . SER A 1 97 ? -10.729 3.063 -0.261 1.00 57.91 97 SER A C 1
ATOM 782 O O . SER A 1 97 ? -11.232 4.156 -0.008 1.00 57.91 97 SER A O 1
ATOM 784 N N . ALA A 1 98 ? -9.790 2.901 -1.190 1.00 54.00 98 ALA A N 1
ATOM 785 C CA . ALA A 1 98 ? -9.387 3.942 -2.119 1.00 54.00 98 ALA A CA 1
ATOM 786 C C . ALA A 1 98 ? -10.470 4.109 -3.190 1.00 54.00 98 ALA A C 1
ATOM 788 O O . ALA A 1 98 ? -10.611 3.268 -4.082 1.00 54.00 98 ALA A O 1
ATOM 789 N N . GLY A 1 99 ? -11.278 5.166 -3.067 1.00 59.09 99 GLY A N 1
ATOM 790 C CA . GLY A 1 99 ? -12.266 5.558 -4.079 1.00 59.09 99 GLY A CA 1
ATOM 791 C C . GLY A 1 99 ? -13.336 4.506 -4.410 1.00 59.09 99 GLY A C 1
ATOM 792 O O . GLY A 1 99 ? -13.948 4.594 -5.467 1.00 59.09 99 GLY A O 1
ATOM 793 N N . GLY A 1 100 ? -13.545 3.493 -3.557 1.00 61.81 100 GLY A N 1
ATOM 794 C CA . GLY A 1 100 ? -14.489 2.392 -3.800 1.00 61.81 100 GLY A CA 1
ATOM 795 C C . GLY A 1 100 ? -14.001 1.316 -4.781 1.00 61.81 100 GLY A C 1
ATOM 796 O O . GLY A 1 100 ? -14.724 0.353 -5.017 1.00 61.81 100 GLY A O 1
ATOM 797 N N . VAL A 1 101 ? -12.793 1.456 -5.339 1.00 60.62 101 VAL A N 1
ATOM 798 C CA . VAL A 1 101 ? -12.261 0.564 -6.388 1.00 60.62 101 VAL A CA 1
ATOM 799 C C . VAL A 1 101 ? -11.308 -0.483 -5.815 1.00 60.62 101 VAL A C 1
ATOM 801 O O . VAL A 1 101 ? -11.318 -1.631 -6.253 1.00 60.62 101 VAL A O 1
ATOM 804 N N . ALA A 1 102 ? -10.506 -0.117 -4.813 1.0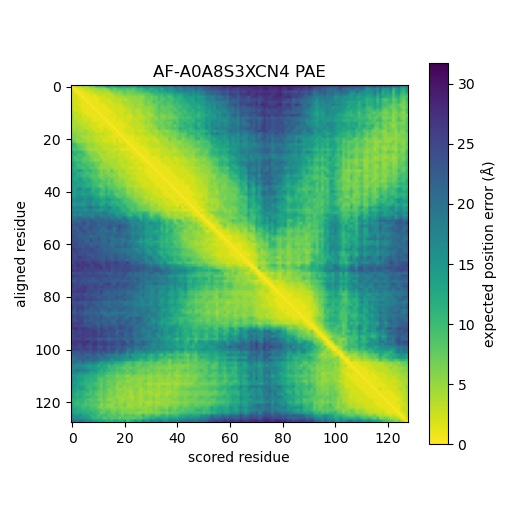0 61.09 102 ALA A N 1
ATOM 805 C CA . ALA A 1 102 ? -9.559 -1.032 -4.186 1.00 61.09 102 ALA A CA 1
ATOM 806 C C . ALA A 1 102 ? -9.522 -0.841 -2.670 1.00 61.09 102 ALA A C 1
ATOM 808 O O . ALA A 1 102 ? -9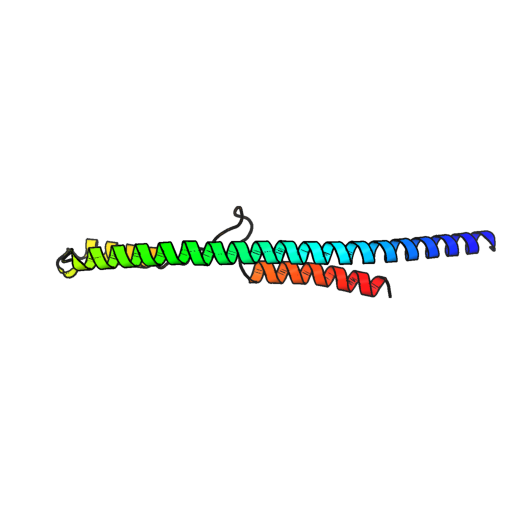.473 0.279 -2.161 1.00 61.09 102 ALA A O 1
ATOM 809 N N . THR A 1 103 ? -9.531 -1.942 -1.924 1.00 66.06 103 THR A N 1
ATOM 810 C CA . THR A 1 103 ? -9.190 -1.907 -0.501 1.00 66.06 103 THR A CA 1
ATOM 811 C C . THR A 1 103 ? -7.694 -1.632 -0.381 1.00 66.06 103 THR A C 1
ATOM 813 O O . THR A 1 103 ? -6.880 -2.347 -0.977 1.00 66.06 103 THR A O 1
ATOM 816 N N . MET A 1 104 ? -7.336 -0.593 0.376 1.00 66.94 104 MET A N 1
ATOM 817 C CA . MET A 1 104 ? -5.945 -0.266 0.686 1.00 66.94 104 MET A CA 1
ATOM 818 C C . MET A 1 104 ? -5.399 -1.380 1.587 1.00 66.94 104 MET A C 1
ATOM 820 O O . MET A 1 104 ? -5.675 -1.416 2.785 1.00 66.94 104 MET A O 1
ATOM 824 N N . SER A 1 105 ? -4.703 -2.350 0.992 1.00 70.38 105 SER A N 1
ATOM 825 C CA . SER A 1 105 ? -4.182 -3.531 1.682 1.00 70.38 105 SER A CA 1
ATOM 826 C C . SER A 1 105 ? -2.781 -3.886 1.191 1.00 70.38 105 SER A C 1
ATOM 828 O O . SER A 1 105 ? -2.421 -3.613 0.042 1.00 70.38 105 SER A O 1
ATOM 830 N N . MET A 1 106 ? -2.011 -4.557 2.051 1.00 69.62 106 MET A N 1
ATOM 831 C CA . MET A 1 106 ? -0.683 -5.078 1.711 1.00 69.62 106 MET A CA 1
ATOM 832 C C . MET A 1 106 ? -0.730 -6.026 0.499 1.00 69.62 106 MET A C 1
ATOM 834 O O . MET A 1 106 ? 0.218 -6.079 -0.282 1.00 69.62 106 MET A O 1
ATOM 838 N N . GLN A 1 107 ? -1.842 -6.751 0.307 1.00 76.44 107 GLN A N 1
ATOM 839 C CA . GLN A 1 107 ? -2.024 -7.625 -0.854 1.00 76.44 107 GLN A CA 1
ATOM 840 C C . GLN A 1 107 ? -2.108 -6.834 -2.162 1.00 76.44 107 GLN A C 1
ATOM 842 O O . GLN A 1 107 ? -1.379 -7.149 -3.102 1.00 76.44 107 GLN A O 1
ATOM 847 N N . THR A 1 108 ? -2.939 -5.787 -2.210 1.00 75.81 108 THR A N 1
ATOM 848 C CA . THR A 1 108 ? -3.083 -4.919 -3.392 1.00 75.81 108 THR A CA 1
ATOM 849 C C . THR A 1 108 ? -1.733 -4.317 -3.798 1.00 75.81 108 THR A C 1
ATOM 851 O O . THR A 1 108 ? -1.385 -4.282 -4.977 1.00 75.81 108 THR A O 1
ATOM 854 N N . TYR A 1 109 ? -0.930 -3.915 -2.810 1.00 75.06 109 TYR A N 1
ATOM 855 C CA . TYR A 1 109 ? 0.429 -3.417 -3.018 1.00 75.06 109 TYR A CA 1
ATOM 856 C C . TYR A 1 109 ? 1.382 -4.480 -3.580 1.00 75.06 109 TYR A C 1
ATOM 858 O O . TYR A 1 109 ? 2.044 -4.249 -4.593 1.00 75.06 109 TYR A O 1
ATOM 866 N N . SER A 1 110 ? 1.439 -5.658 -2.949 1.00 80.44 110 SER A N 1
ATOM 867 C CA . SER A 1 110 ? 2.322 -6.742 -3.392 1.00 80.44 110 SER A CA 1
ATOM 868 C C . SER A 1 110 ? 2.035 -7.137 -4.839 1.00 80.44 110 SER A C 1
ATOM 870 O O . SER A 1 110 ? 2.956 -7.466 -5.585 1.00 80.44 110 SER A O 1
ATOM 872 N N . GLN A 1 111 ? 0.767 -7.081 -5.242 1.00 83.62 111 GLN A N 1
ATOM 873 C CA . GLN A 1 111 ? 0.346 -7.373 -6.603 1.00 83.62 111 GLN A CA 1
ATOM 874 C C . GLN A 1 111 ? 0.786 -6.281 -7.591 1.00 83.62 111 GLN A C 1
ATOM 876 O O . GLN A 1 111 ? 1.246 -6.600 -8.685 1.00 83.62 111 GLN A O 1
ATOM 881 N N . ALA A 1 112 ? 0.722 -5.002 -7.204 1.00 80.88 112 ALA A N 1
ATOM 882 C CA . ALA A 1 112 ? 1.209 -3.896 -8.029 1.00 80.88 112 ALA A CA 1
ATOM 883 C C . ALA A 1 112 ? 2.725 -3.982 -8.284 1.00 80.88 112 ALA A C 1
ATOM 8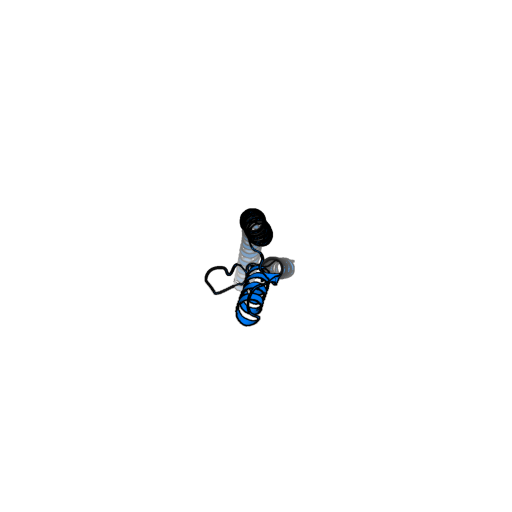85 O O . ALA A 1 112 ? 3.165 -3.840 -9.427 1.00 80.88 112 ALA A O 1
ATOM 886 N N . LEU A 1 113 ? 3.516 -4.284 -7.247 1.00 81.56 113 LEU A N 1
ATOM 887 C CA . LEU A 1 113 ? 4.960 -4.501 -7.387 1.00 81.56 113 LEU A CA 1
ATOM 888 C C . LEU A 1 113 ? 5.287 -5.701 -8.275 1.00 81.56 113 LEU A C 1
ATOM 890 O O . LEU A 1 113 ? 6.143 -5.602 -9.153 1.00 81.56 113 LEU A O 1
ATOM 894 N N . TYR A 1 114 ? 4.601 -6.824 -8.054 1.00 85.88 114 TYR A N 1
ATOM 895 C CA . TYR A 1 114 ? 4.807 -8.040 -8.834 1.00 85.88 114 TYR A CA 1
ATOM 896 C C . TYR A 1 114 ? 4.552 -7.798 -10.324 1.00 85.88 114 TYR A C 1
ATOM 898 O O . TYR A 1 114 ? 5.361 -8.191 -11.160 1.00 85.88 114 TYR A O 1
ATOM 906 N N . ASN A 1 115 ? 3.473 -7.084 -10.655 1.00 85.50 115 ASN A N 1
ATOM 907 C CA . ASN A 1 115 ? 3.149 -6.742 -12.036 1.00 85.50 115 ASN A CA 1
ATOM 908 C C . ASN A 1 115 ? 4.234 -5.859 -12.673 1.00 85.50 115 ASN A C 1
ATOM 910 O O . ASN A 1 115 ? 4.653 -6.127 -13.797 1.00 85.50 115 ASN A O 1
ATOM 914 N N . GLY A 1 116 ? 4.728 -4.846 -11.951 1.00 84.06 116 GLY A N 1
ATOM 915 C CA . GLY A 1 116 ? 5.819 -3.992 -12.431 1.00 84.06 116 GLY A CA 1
ATOM 916 C C . GLY A 1 116 ? 7.107 -4.777 -12.692 1.00 84.06 116 GLY A C 1
ATOM 917 O O . GLY A 1 116 ? 7.711 -4.642 -13.756 1.00 84.06 116 GLY A O 1
ATOM 918 N N . TYR A 1 117 ? 7.489 -5.654 -11.759 1.00 84.88 117 TYR A N 1
ATOM 919 C CA . TYR A 1 117 ? 8.671 -6.505 -11.907 1.00 84.88 117 TYR A CA 1
ATOM 920 C C . TYR A 1 117 ? 8.515 -7.538 -13.030 1.00 84.88 117 TYR A C 1
ATOM 922 O O . TYR A 1 117 ? 9.456 -7.776 -13.778 1.00 84.88 117 TYR A O 1
ATOM 930 N N . SER A 1 118 ? 7.331 -8.131 -13.195 1.00 87.31 118 SER A N 1
ATOM 931 C CA . SER A 1 118 ? 7.077 -9.101 -14.263 1.00 87.31 118 SER A CA 1
ATOM 932 C C . SER A 1 118 ? 7.216 -8.474 -15.652 1.00 87.31 118 SER A C 1
ATOM 934 O O . SER A 1 118 ? 7.763 -9.116 -16.546 1.00 87.31 118 SER A O 1
ATOM 936 N N . ILE A 1 119 ? 6.755 -7.230 -15.834 1.00 85.75 119 ILE A N 1
ATOM 937 C CA . ILE A 1 119 ? 6.940 -6.488 -17.091 1.00 85.75 119 ILE A CA 1
ATOM 938 C C . ILE A 1 119 ? 8.425 -6.190 -17.314 1.00 85.75 119 ILE A C 1
ATOM 940 O O . ILE A 1 119 ? 8.922 -6.406 -18.417 1.00 85.75 119 ILE A O 1
ATOM 944 N N . PHE A 1 120 ? 9.141 -5.748 -16.274 1.00 83.88 120 PHE A N 1
ATOM 945 C CA . PHE A 1 120 ? 10.586 -5.520 -16.348 1.00 83.88 120 PHE A CA 1
ATOM 946 C C . PHE A 1 120 ? 11.345 -6.784 -16.766 1.00 83.88 120 PHE A C 1
ATOM 948 O O . PHE A 1 120 ? 12.111 -6.752 -17.724 1.00 83.88 120 PHE A O 1
ATOM 955 N N . ALA A 1 121 ? 11.099 -7.904 -16.083 1.00 86.12 121 ALA A N 1
ATOM 956 C CA . ALA A 1 121 ? 11.772 -9.169 -16.347 1.00 86.12 121 ALA A CA 1
ATOM 957 C C . ALA A 1 121 ? 11.534 -9.654 -17.784 1.00 86.12 121 ALA A C 1
ATOM 959 O O . ALA A 1 121 ? 12.471 -10.087 -18.444 1.00 86.12 121 ALA A O 1
ATOM 960 N N . PHE A 1 122 ? 10.304 -9.518 -18.289 1.00 87.62 122 PHE A N 1
ATOM 961 C CA . PHE A 1 122 ? 9.979 -9.846 -19.676 1.00 87.62 122 PHE A CA 1
ATOM 962 C C . PHE A 1 122 ? 10.711 -8.948 -20.684 1.00 87.62 122 PHE A C 1
ATOM 964 O O . PHE A 1 122 ? 11.217 -9.435 -21.691 1.00 87.62 122 PHE A O 1
ATOM 971 N N . LEU A 1 123 ? 10.774 -7.636 -20.431 1.00 83.38 123 LEU A N 1
ATOM 972 C CA . LEU A 1 123 ? 11.495 -6.709 -21.306 1.00 83.38 123 LEU A CA 1
ATOM 973 C C . LEU A 1 123 ? 13.001 -6.974 -21.298 1.00 83.38 123 LEU A C 1
ATOM 975 O O . LEU A 1 123 ? 13.621 -6.884 -22.352 1.00 83.38 123 LEU A O 1
ATOM 979 N N . ASN A 1 124 ? 13.569 -7.320 -20.142 1.00 81.25 124 ASN A N 1
ATOM 980 C CA . ASN A 1 124 ? 14.980 -7.664 -20.028 1.00 81.25 124 ASN A CA 1
ATOM 981 C C . ASN A 1 124 ? 15.309 -8.952 -20.801 1.00 81.25 124 ASN A C 1
ATOM 983 O O . ASN A 1 124 ? 16.244 -8.960 -21.590 1.00 81.25 124 ASN A O 1
ATOM 987 N N . ASP A 1 125 ? 14.488 -9.996 -20.657 1.00 84.75 125 ASP A N 1
ATOM 988 C CA . ASP A 1 125 ? 14.631 -11.261 -21.400 1.00 84.75 125 ASP A CA 1
ATOM 989 C C . ASP A 1 125 ? 14.486 -11.084 -22.924 1.00 84.75 125 ASP A C 1
ATOM 991 O O . ASP A 1 125 ? 15.099 -11.800 -23.702 1.00 84.75 125 ASP A O 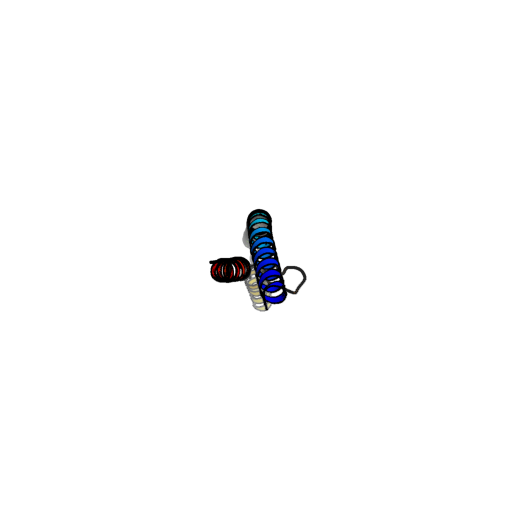1
ATOM 995 N N . ALA A 1 126 ? 13.702 -10.099 -23.376 1.00 78.19 126 ALA A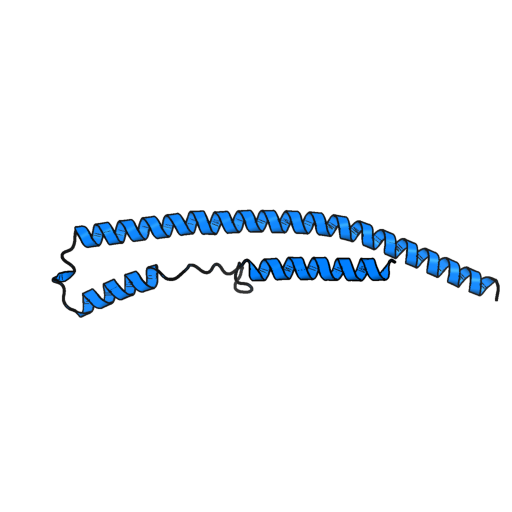 N 1
ATOM 996 C CA . ALA A 1 126 ? 13.559 -9.778 -24.798 1.00 78.19 126 ALA A CA 1
ATOM 997 C C . ALA A 1 126 ? 14.705 -8.913 -25.373 1.00 78.19 126 ALA A C 1
ATOM 999 O O . ALA A 1 126 ? 14.770 -8.719 -26.593 1.00 78.19 126 ALA A O 1
ATOM 1000 N N . VAL A 1 127 ? 15.542 -8.317 -24.515 1.00 68.25 127 VAL A N 1
ATOM 1001 C CA . VAL A 1 127 ? 16.707 -7.496 -24.896 1.00 68.25 127 VAL A CA 1
ATOM 1002 C C . VAL A 1 127 ? 17.985 -8.338 -24.978 1.00 68.25 127 VAL A C 1
ATOM 1004 O O . VAL A 1 127 ? 18.854 -7.997 -25.791 1.00 68.25 127 VAL A O 1
ATOM 1007 N N . ASP A 1 128 ? 18.085 -9.384 -24.153 1.00 56.56 128 ASP A N 1
ATOM 1008 C CA . ASP A 1 128 ? 19.158 -10.392 -24.156 1.00 56.56 128 ASP A CA 1
ATOM 1009 C C . ASP A 1 128 ? 19.056 -11.366 -25.354 1.00 56.56 128 ASP A C 1
ATOM 1011 O O . ASP A 1 128 ? 20.130 -11.782 -25.859 1.00 56.56 128 ASP A O 1
#

InterPro domains:
  IPR004117 Olfactory receptor, insect [PF02949] (60-112)

Solvent-accessible surface area (backbone atoms only — not comparable to full-atom values): 7298 Å² total; per-residue (Å²): 108,78,67,58,53,51,51,52,51,52,51,52,55,50,50,54,51,52,50,54,54,48,52,56,53,48,53,57,49,50,53,54,49,51,51,52,52,52,51,50,48,52,51,51,50,50,50,51,50,54,55,51,47,53,53,51,51,52,50,50,50,52,51,51,50,50,57,70,76,39,71,61,90,77,51,60,71,66,62,48,50,52,53,52,49,50,54,57,57,70,67,53,80,88,78,59,55,54,89,82,78,42,63,73,44,74,64,59,50,54,51,54,52,49,53,54,50,53,53,49,53,53,53,52,64,74,72,109

Sequence (128 aa):
MRSEFREIVKKHMRLMRNSKQLSTIFEEFFLIQNLAVSVEMCLNAMMVTMVGLEQKTLLSELIANAAYETSWTSWPLDMQKDLLLLIKVAQKPLSLSAGGVATMSMQTYSQALYNGYSIFAFLNDAVD

Mean predicted aligned error: 11.73 Å

Foldseek 3Di:
DVVVVVVVVVVVVVVLVVLVVVLVVLVVVLVVVVVVVVVVLVVVVCCCVVVVVVLVVVVVVVLVVCVVVDPLVPDPPVVVVVNVVVVVVSPDRDFDDDVVPGTPDPVVVVVVNVVSVVVSVVSVVVSD